Protein AF-A0A9W8Q5M7-F1 (afdb_monomer_lite)

Foldseek 3Di:
DLVVLLVVVVVVPDDVVVVGAAEEFDWDDPVVPAIDGPLVVLLVVCVSNPPGAYEYEAVLQRHPDNLVRLVSCLVSRHQYYEYQLHDDQQGVLGNLVSVLSNLVSNQNSHAYEGEDPDWLVCVCVNCVGSQVDPNRPRYHYDDLCADPVRPHHDPVRVVSNVVSVVD

pLDDT: mean 91.22, std 9.71, range [46.97, 98.75]

Organism: Akanthomyces muscarius (NCBI:txid2231603)

Secondary structure (DSSP, 8-state):
-HHHHHHHHHTT---GGGT--EEE--EEE-SSS-EEE-HHHHHHHHHHHTTS-EEE-GGGTT-S-HHHHHHHHHHHT-SEEEE-S-SSTTSGGGGHHHHHHHHHHHTTSSEEEEESS--HHHHHHHHHTGGG-TT-TTEEEE---B-TTSSSB-HHHHHHHHHHHT-

Structure (mmCIF, N/CA/C/O backbone):
data_AF-A0A9W8Q5M7-F1
#
_entry.id   AF-A0A9W8Q5M7-F1
#
loop_
_atom_site.group_PDB
_atom_site.id
_atom_site.type_symbol
_atom_site.label_atom_id
_atom_site.label_alt_id
_atom_site.label_comp_id
_atom_site.label_asym_id
_atom_site.label_entity_id
_atom_site.label_seq_id
_atom_site.pdbx_PDB_ins_code
_atom_site.Cartn_x
_atom_site.Cartn_y
_atom_site.Cartn_z
_atom_site.occupancy
_atom_site.B_iso_or_equiv
_atom_site.auth_seq_id
_atom_site.auth_comp_id
_atom_site.auth_asym_id
_atom_site.auth_atom_id
_atom_site.pdbx_PDB_model_num
ATOM 1 N N . MET A 1 1 ? -2.908 -16.855 6.066 1.00 93.75 1 MET A N 1
ATOM 2 C CA . MET A 1 1 ? -3.612 -15.566 5.873 1.00 93.75 1 MET A CA 1
ATOM 3 C C . MET A 1 1 ? -5.082 -15.658 6.259 1.00 93.75 1 MET A C 1
ATOM 5 O O . MET A 1 1 ? -5.437 -14.999 7.218 1.00 93.75 1 MET A O 1
ATOM 9 N N . ARG A 1 2 ? -5.917 -16.491 5.610 1.00 97.19 2 ARG A N 1
ATOM 10 C CA . ARG A 1 2 ? -7.357 -16.601 5.946 1.00 97.19 2 ARG A CA 1
ATOM 11 C C . ARG A 1 2 ? -7.645 -16.814 7.436 1.00 97.19 2 ARG A C 1
ATOM 13 O O . ARG A 1 2 ? -8.366 -16.020 8.024 1.00 97.19 2 ARG A O 1
ATOM 20 N N . ALA A 1 3 ? -7.042 -17.846 8.033 1.00 97.56 3 ALA A N 1
ATOM 21 C CA . ALA A 1 3 ? -7.196 -18.142 9.459 1.00 97.56 3 ALA A CA 1
ATOM 22 C C . ALA A 1 3 ? -6.804 -16.938 10.329 1.00 97.56 3 ALA A C 1
ATOM 24 O O . ALA A 1 3 ? -7.597 -16.498 11.144 1.00 97.56 3 ALA A O 1
ATOM 25 N N . SER A 1 4 ? -5.653 -16.318 10.053 1.00 97.12 4 SER A N 1
ATOM 26 C CA . SER A 1 4 ? -5.175 -15.138 10.781 1.00 97.12 4 SER A CA 1
ATOM 27 C C . SER A 1 4 ? -6.135 -13.945 10.696 1.00 97.12 4 SER A C 1
ATOM 29 O O . SER A 1 4 ? -6.390 -13.304 11.707 1.00 97.12 4 SER A O 1
ATOM 31 N N . ILE A 1 5 ? -6.696 -13.652 9.515 1.00 97.38 5 ILE A N 1
ATOM 32 C CA . ILE A 1 5 ? -7.701 -12.584 9.362 1.00 97.38 5 ILE A CA 1
ATOM 33 C C . ILE A 1 5 ? -8.949 -12.918 10.187 1.00 97.38 5 ILE A C 1
ATOM 35 O O . ILE A 1 5 ? -9.448 -12.063 10.915 1.00 97.38 5 ILE A O 1
ATOM 39 N N . ALA A 1 6 ? -9.440 -14.158 10.107 1.00 97.06 6 ALA A N 1
ATOM 40 C CA . ALA A 1 6 ? -10.619 -14.588 10.853 1.00 97.06 6 ALA A CA 1
ATOM 41 C C . ALA A 1 6 ? -10.397 -14.523 12.374 1.00 97.06 6 ALA A C 1
ATOM 43 O O . ALA A 1 6 ? -11.240 -13.988 13.088 1.00 97.06 6 ALA A O 1
ATOM 44 N N . GLU A 1 7 ? -9.251 -15.001 12.857 1.00 97.75 7 GLU A N 1
ATOM 45 C CA . GLU A 1 7 ? -8.871 -14.996 14.272 1.00 97.75 7 GLU A CA 1
ATOM 46 C C . GLU A 1 7 ? -8.727 -13.570 14.822 1.00 97.75 7 GLU A C 1
ATOM 48 O O . GLU A 1 7 ? -9.303 -13.258 15.862 1.00 97.75 7 GLU A O 1
ATOM 53 N N . ILE A 1 8 ? -8.030 -12.678 14.107 1.00 97.06 8 ILE A N 1
ATOM 54 C CA . ILE A 1 8 ? -7.845 -11.275 14.523 1.00 97.06 8 ILE A CA 1
ATOM 55 C C . ILE A 1 8 ? -9.169 -10.502 14.499 1.00 97.06 8 ILE A C 1
ATOM 57 O O . ILE A 1 8 ? -9.398 -9.637 15.337 1.00 97.06 8 ILE A O 1
ATOM 61 N N . LYS A 1 9 ? -10.078 -10.798 13.566 1.00 95.12 9 LYS A N 1
ATOM 62 C CA . LYS A 1 9 ? -11.420 -10.198 13.599 1.00 95.12 9 LYS A CA 1
ATOM 63 C C . LYS A 1 9 ? -12.246 -10.732 14.766 1.00 95.12 9 LYS A C 1
ATOM 65 O O . LYS A 1 9 ? -12.935 -9.962 15.428 1.00 95.12 9 LYS A O 1
ATOM 70 N N . ALA A 1 10 ? -12.180 -12.039 15.013 1.00 96.25 10 ALA A N 1
ATOM 71 C CA . ALA A 1 10 ? -12.938 -12.697 16.072 1.00 96.25 10 ALA A CA 1
ATOM 72 C C . ALA A 1 10 ? -12.458 -12.318 17.482 1.00 96.25 10 ALA A C 1
ATOM 74 O O . ALA A 1 10 ? -13.243 -12.406 18.422 1.00 96.25 10 ALA A O 1
ATOM 75 N N . SER A 1 11 ? -11.209 -11.861 17.640 1.00 96.62 11 SER A N 1
ATOM 76 C CA . SER A 1 11 ? -10.694 -11.381 18.929 1.00 96.62 11 SER A CA 1
ATOM 77 C C . SER A 1 11 ? -11.409 -10.121 19.435 1.00 96.62 11 SER A C 1
ATOM 79 O O . SER A 1 11 ? -11.323 -9.815 20.622 1.00 96.62 11 SER A O 1
ATOM 81 N N . GLY A 1 12 ? -12.082 -9.371 18.551 1.00 93.44 12 GLY A N 1
ATOM 82 C CA . GLY A 1 12 ? -12.740 -8.108 18.890 1.00 93.44 12 GLY A CA 1
ATOM 83 C C . GLY A 1 12 ? -11.774 -6.961 19.207 1.00 93.44 12 GLY A C 1
ATOM 84 O O . GLY A 1 12 ? -12.206 -5.934 19.719 1.00 93.44 12 GLY A O 1
ATOM 85 N N . THR A 1 13 ? -10.475 -7.112 18.922 1.00 94.00 13 THR A N 1
ATOM 86 C CA . THR A 1 13 ? -9.455 -6.094 19.239 1.00 94.00 13 THR A CA 1
ATOM 87 C C . THR A 1 13 ? -9.321 -5.001 18.180 1.00 94.00 13 THR A C 1
ATOM 89 O O . THR A 1 13 ? -8.628 -4.017 18.416 1.00 94.00 13 THR A O 1
ATOM 92 N N . MET A 1 14 ? -9.927 -5.196 17.007 1.00 95.50 14 MET A N 1
ATOM 93 C CA . MET A 1 14 ? -9.824 -4.292 15.862 1.00 95.50 14 MET A CA 1
ATOM 94 C C . MET A 1 14 ? -10.825 -3.142 15.971 1.00 95.50 14 MET A C 1
ATOM 96 O O . MET A 1 14 ? -12.022 -3.376 16.135 1.00 95.50 14 MET A O 1
ATOM 100 N N . ASP A 1 15 ? -10.347 -1.916 15.779 1.00 95.25 15 ASP A N 1
ATOM 101 C CA . ASP A 1 15 ? -11.160 -0.708 15.712 1.00 95.25 15 ASP A CA 1
ATOM 102 C C . ASP A 1 15 ? -10.790 0.136 14.483 1.00 95.25 15 ASP A C 1
ATOM 104 O O . ASP A 1 15 ? -9.743 0.785 14.413 1.00 95.25 15 ASP A O 1
ATOM 108 N N . VAL A 1 16 ? -11.697 0.166 13.506 1.00 93.25 16 VAL A N 1
ATOM 109 C CA . VAL A 1 16 ? -11.518 0.935 12.267 1.00 93.25 16 VAL A CA 1
ATOM 110 C C . VAL A 1 16 ? -11.442 2.445 12.515 1.00 93.25 16 VAL A C 1
ATOM 112 O O . VAL A 1 16 ? -10.797 3.148 11.743 1.00 93.25 16 VAL A O 1
ATOM 115 N N . ALA A 1 17 ? -12.036 2.958 13.601 1.00 92.75 17 ALA A N 1
ATOM 116 C CA . ALA A 1 17 ? -11.961 4.376 13.951 1.00 92.75 17 ALA A CA 1
ATOM 117 C C . ALA A 1 17 ? -10.568 4.775 14.468 1.00 92.75 17 ALA A C 1
ATOM 119 O O . ALA A 1 17 ? -10.181 5.938 14.361 1.00 92.75 17 ALA A O 1
ATOM 120 N N . ARG A 1 18 ? -9.793 3.809 14.981 1.00 93.88 18 ARG A N 1
ATOM 121 C CA . ARG A 1 18 ? -8.379 3.983 15.354 1.00 93.88 18 ARG A CA 1
ATOM 122 C C . ARG A 1 18 ? -7.424 3.832 14.165 1.00 93.88 18 ARG A C 1
ATOM 124 O O . ARG A 1 18 ? -6.231 4.080 14.324 1.00 93.88 18 ARG A O 1
ATOM 131 N N . GLY A 1 19 ? -7.940 3.462 12.991 1.00 90.00 19 GLY A N 1
ATOM 132 C CA . GLY A 1 19 ? -7.149 3.190 11.792 1.00 90.00 19 GLY A CA 1
ATOM 133 C C . GLY A 1 19 ? -6.644 1.749 11.695 1.00 90.00 19 GLY A C 1
ATOM 134 O O . GLY A 1 19 ? -5.726 1.485 10.919 1.00 90.00 19 GLY A O 1
ATOM 135 N N . ASP A 1 20 ? -7.214 0.813 12.462 1.00 96.38 20 ASP A N 1
ATOM 136 C CA . ASP A 1 20 ? -6.819 -0.591 12.381 1.00 96.38 20 ASP A CA 1
ATOM 137 C C . ASP A 1 20 ? -7.209 -1.183 11.011 1.00 96.38 20 ASP A C 1
ATOM 139 O O . ASP A 1 20 ? -8.323 -0.995 10.512 1.00 96.38 20 ASP A O 1
ATOM 143 N N . GLY A 1 21 ? -6.285 -1.928 10.400 1.00 96.94 21 GLY A N 1
ATOM 144 C CA . GLY A 1 21 ? -6.433 -2.475 9.052 1.00 96.94 21 GLY A CA 1
ATOM 145 C C . GLY A 1 21 ? -5.535 -3.683 8.801 1.00 96.94 21 GLY A C 1
ATOM 146 O O . GLY A 1 21 ? -4.600 -3.951 9.557 1.00 96.94 21 GLY A O 1
ATOM 147 N N . PHE A 1 22 ? -5.803 -4.413 7.720 1.00 98.25 22 PHE A N 1
ATOM 148 C CA . PHE A 1 22 ? -4.936 -5.503 7.267 1.00 98.25 22 PHE A CA 1
ATOM 149 C C . PHE A 1 22 ? -4.004 -5.040 6.152 1.00 98.25 22 PHE A C 1
ATOM 151 O O . PHE A 1 22 ? -4.386 -4.267 5.278 1.00 98.25 22 PHE A O 1
ATOM 158 N N . VAL A 1 23 ? -2.778 -5.558 6.149 1.00 98.19 23 VAL A N 1
ATOM 159 C CA . VAL A 1 23 ? -1.778 -5.254 5.122 1.00 98.19 23 VAL A CA 1
ATOM 160 C C . VAL A 1 23 ? -1.264 -6.561 4.535 1.00 98.19 23 VAL A C 1
ATOM 162 O O . VAL A 1 23 ? -0.711 -7.389 5.256 1.00 98.19 23 VAL A O 1
ATOM 165 N N . PHE A 1 24 ? -1.454 -6.765 3.234 1.00 98.62 24 PHE A N 1
ATOM 166 C CA . PHE A 1 24 ? -0.987 -7.962 2.528 1.00 98.62 24 PHE A CA 1
ATOM 167 C C . PHE A 1 24 ? -0.881 -7.705 1.026 1.00 98.62 24 PHE A C 1
ATOM 169 O O . PHE A 1 24 ? -1.285 -6.663 0.529 1.00 98.62 24 PHE A O 1
ATOM 176 N N . GLY A 1 25 ? -0.341 -8.658 0.280 1.00 98.06 25 GLY A N 1
ATOM 177 C CA . GLY A 1 25 ? -0.362 -8.628 -1.174 1.00 98.06 25 GLY A CA 1
ATOM 178 C C . GLY A 1 25 ? 0.081 -9.967 -1.728 1.00 98.06 25 GLY A C 1
ATOM 179 O O . GLY A 1 25 ? 1.093 -10.516 -1.294 1.00 98.06 25 GLY A O 1
ATOM 180 N N . ILE A 1 26 ? -0.704 -10.508 -2.652 1.00 98.19 26 ILE A N 1
ATOM 181 C CA . ILE A 1 26 ? -0.464 -11.823 -3.238 1.00 98.19 26 ILE A CA 1
ATOM 182 C C . ILE A 1 26 ? -0.227 -11.628 -4.724 1.00 98.19 26 ILE A C 1
ATOM 184 O O . ILE A 1 26 ? -1.031 -11.004 -5.416 1.00 98.19 26 ILE A O 1
ATOM 188 N N . LEU A 1 27 ? 0.897 -12.156 -5.191 1.00 97.50 27 LEU A N 1
ATOM 189 C CA . LEU A 1 27 ? 1.241 -12.187 -6.601 1.00 97.50 27 LEU A CA 1
ATOM 190 C C . LEU A 1 27 ? 1.150 -13.617 -7.117 1.00 97.50 27 LEU A C 1
ATOM 192 O O . LEU A 1 27 ? 1.362 -14.577 -6.370 1.00 97.50 27 LEU A O 1
ATOM 196 N N . ARG A 1 28 ? 0.910 -13.738 -8.414 1.00 95.75 28 ARG A N 1
ATOM 197 C CA . ARG A 1 28 ? 1.113 -14.954 -9.192 1.00 95.75 28 ARG A CA 1
ATOM 198 C C . ARG A 1 28 ? 2.152 -14.679 -10.272 1.00 95.75 28 ARG A C 1
ATOM 200 O O . ARG A 1 28 ? 2.310 -13.538 -10.703 1.00 95.75 28 ARG A O 1
ATOM 207 N N . SER A 1 29 ? 2.855 -15.721 -10.696 1.00 93.00 29 SER A N 1
ATOM 208 C CA . SER A 1 29 ? 3.671 -15.649 -11.905 1.00 93.00 29 SER A CA 1
ATOM 209 C C . SER A 1 29 ? 2.864 -16.160 -13.091 1.00 93.00 29 SER A C 1
ATOM 211 O O . SER A 1 29 ? 2.099 -17.113 -12.940 1.00 93.00 29 SER A O 1
ATOM 213 N N . ASP A 1 30 ? 3.054 -15.539 -14.250 1.00 83.56 30 ASP A N 1
ATOM 214 C CA . ASP A 1 30 ? 2.501 -15.990 -15.532 1.00 83.56 30 ASP A CA 1
ATOM 215 C C . ASP A 1 30 ? 3.259 -17.189 -16.137 1.00 83.56 30 ASP A C 1
ATOM 217 O O . ASP A 1 30 ? 2.830 -17.746 -17.142 1.00 83.56 30 ASP A O 1
ATOM 221 N N . GLY A 1 31 ? 4.353 -17.625 -15.502 1.00 81.94 31 GLY A N 1
ATOM 222 C CA . GLY A 1 31 ? 5.215 -18.712 -15.973 1.00 81.94 31 GLY A CA 1
ATOM 223 C C . GLY A 1 31 ? 6.426 -18.236 -16.780 1.00 81.94 31 GLY A C 1
ATOM 224 O O . GLY A 1 31 ? 7.434 -18.940 -16.797 1.00 81.94 31 GLY A O 1
ATOM 225 N N . ASP A 1 32 ? 6.381 -17.018 -17.326 1.00 82.00 32 ASP A N 1
ATOM 226 C CA . ASP A 1 32 ? 7.466 -16.383 -18.092 1.00 82.00 32 ASP A CA 1
ATOM 227 C C . ASP A 1 32 ? 8.293 -15.403 -17.235 1.00 82.00 32 ASP A C 1
ATOM 229 O O . ASP A 1 32 ? 9.168 -14.679 -17.715 1.00 82.00 32 ASP A O 1
ATOM 233 N N . GLY A 1 33 ? 8.051 -15.411 -15.921 1.00 82.38 33 GLY A N 1
ATOM 234 C CA . GLY A 1 33 ? 8.771 -14.613 -14.934 1.00 82.38 33 GLY A CA 1
ATOM 235 C C . GLY A 1 33 ? 8.187 -13.219 -14.714 1.00 82.38 33 GLY A C 1
ATOM 236 O O . GLY A 1 33 ? 8.703 -12.490 -13.859 1.00 82.38 33 GLY A O 1
ATOM 237 N N . ALA A 1 34 ? 7.107 -12.848 -15.411 1.00 88.38 34 ALA A N 1
ATOM 238 C CA . ALA A 1 34 ? 6.346 -11.672 -15.028 1.00 88.38 34 ALA A CA 1
ATOM 239 C C . ALA A 1 34 ? 5.509 -11.988 -13.782 1.00 88.38 34 ALA A C 1
ATOM 241 O O . ALA A 1 34 ? 5.115 -13.130 -13.514 1.00 88.38 34 ALA A O 1
ATOM 242 N N . LEU A 1 35 ? 5.287 -10.951 -12.980 1.00 95.00 35 LEU A N 1
ATOM 243 C CA . LEU A 1 35 ? 4.469 -11.018 -11.781 1.00 95.00 35 LEU A CA 1
ATOM 244 C C . LEU A 1 35 ? 3.206 -10.202 -12.008 1.00 95.00 35 LEU A C 1
ATOM 246 O O . LEU A 1 35 ? 3.273 -9.046 -12.426 1.00 95.00 35 LEU A O 1
ATOM 250 N N . GLU A 1 36 ? 2.076 -10.800 -11.660 1.00 95.75 36 GLU A N 1
ATOM 251 C CA . GLU A 1 36 ? 0.763 -10.171 -11.658 1.00 95.75 36 GLU A CA 1
ATOM 252 C C . GLU A 1 36 ? 0.150 -10.267 -10.265 1.00 95.75 36 GLU A C 1
ATOM 254 O O . GLU A 1 36 ? 0.478 -11.163 -9.485 1.00 95.75 36 GLU A O 1
ATOM 259 N N . ILE A 1 37 ? -0.780 -9.370 -9.950 1.00 98.19 37 ILE A N 1
ATOM 260 C CA . ILE A 1 37 ? -1.593 -9.499 -8.740 1.00 98.19 37 ILE A CA 1
ATOM 261 C C . ILE A 1 37 ? -2.505 -10.720 -8.898 1.00 98.19 37 ILE A C 1
ATOM 263 O O . ILE A 1 37 ? -3.198 -10.867 -9.903 1.00 98.19 37 ILE A O 1
ATOM 267 N N . ASP A 1 38 ? -2.522 -11.589 -7.890 1.00 98.06 38 ASP A N 1
ATOM 268 C CA . ASP A 1 38 ? -3.473 -12.697 -7.819 1.00 98.06 38 ASP A CA 1
ATOM 269 C C . ASP A 1 38 ? -4.846 -12.142 -7.395 1.00 98.06 38 ASP A C 1
ATOM 271 O O . ASP A 1 38 ? -5.159 -12.070 -6.204 1.00 98.06 38 ASP A O 1
ATOM 275 N N . GLU A 1 39 ? -5.616 -11.652 -8.375 1.00 97.75 39 GLU A N 1
ATOM 276 C CA . GLU A 1 39 ? -6.902 -10.961 -8.174 1.00 97.75 39 GLU A CA 1
ATOM 277 C C . GLU A 1 39 ? -7.905 -11.828 -7.400 1.00 97.75 39 GLU A C 1
ATOM 279 O O . GLU A 1 39 ? -8.532 -11.338 -6.465 1.00 97.75 39 GLU A O 1
ATOM 284 N N . GLU A 1 40 ? -7.986 -13.128 -7.700 1.00 98.00 40 GLU A N 1
ATOM 285 C CA . GLU A 1 40 ? -8.901 -14.060 -7.030 1.00 98.00 40 GLU A CA 1
ATOM 286 C C . GLU A 1 40 ? -8.578 -14.189 -5.536 1.00 98.00 40 GLU A C 1
ATOM 288 O O . GLU A 1 40 ? -9.436 -13.939 -4.684 1.00 98.00 40 GLU A O 1
ATOM 293 N N . LYS A 1 41 ? -7.321 -14.510 -5.195 1.00 98.31 41 LYS A N 1
ATOM 294 C CA . LYS A 1 41 ? -6.922 -14.650 -3.786 1.00 98.31 41 LYS A CA 1
ATOM 295 C C . LYS A 1 41 ? -6.973 -13.323 -3.039 1.00 98.31 41 LYS A C 1
ATOM 297 O O . LYS A 1 41 ? -7.279 -13.303 -1.848 1.00 98.31 41 LYS A O 1
ATOM 302 N N . CYS A 1 42 ? -6.651 -12.216 -3.705 1.00 98.62 42 CYS A N 1
ATOM 303 C CA . CYS A 1 42 ? -6.716 -10.900 -3.087 1.00 98.62 42 CYS A CA 1
ATOM 304 C C . CYS A 1 42 ? -8.159 -10.493 -2.772 1.00 98.62 42 CYS A C 1
ATOM 306 O O . CYS A 1 42 ? -8.431 -10.133 -1.628 1.00 98.62 42 CYS A O 1
ATOM 308 N N . ALA A 1 43 ? -9.074 -10.587 -3.743 1.00 98.56 43 ALA A N 1
ATOM 309 C CA . ALA A 1 43 ? -10.482 -10.230 -3.565 1.00 98.56 43 ALA A CA 1
ATOM 310 C C . ALA A 1 43 ? -11.135 -11.053 -2.447 1.00 98.56 43 ALA A C 1
ATOM 312 O O . ALA A 1 43 ? -11.868 -10.523 -1.615 1.00 98.56 43 ALA A O 1
ATOM 313 N N . GLU A 1 44 ? -10.800 -12.336 -2.365 1.00 98.50 44 GLU A N 1
ATOM 314 C CA . GLU A 1 44 ? -11.281 -13.205 -1.302 1.00 98.50 44 GLU A CA 1
ATOM 315 C C . GLU A 1 44 ? -10.812 -12.779 0.099 1.00 98.50 44 GLU A C 1
ATOM 317 O O . GLU A 1 44 ? -11.605 -12.772 1.043 1.00 98.50 44 GLU A O 1
ATOM 322 N N . LEU A 1 45 ? -9.532 -12.428 0.265 1.00 98.69 45 LEU A N 1
ATOM 323 C CA . LEU A 1 45 ? -9.023 -11.967 1.559 1.00 98.69 45 LEU A CA 1
ATOM 324 C C . LEU A 1 45 ? -9.578 -10.593 1.938 1.00 98.69 45 LEU A C 1
ATOM 326 O O . LEU A 1 45 ? -9.842 -10.363 3.119 1.00 98.69 45 LEU A O 1
ATOM 330 N N . VAL A 1 46 ? -9.777 -9.705 0.960 1.00 98.69 46 VAL A N 1
ATOM 331 C CA . VAL A 1 46 ? -10.428 -8.408 1.179 1.00 98.69 46 VAL A CA 1
ATOM 332 C C . VAL A 1 46 ? -11.869 -8.607 1.649 1.00 98.69 46 VAL A C 1
ATOM 334 O O . VAL A 1 46 ? -12.272 -7.996 2.637 1.00 98.69 46 VAL A O 1
ATOM 337 N N . GLU A 1 47 ? -12.634 -9.496 1.011 1.00 98.44 47 GLU A N 1
ATOM 338 C CA . GLU A 1 47 ? -14.010 -9.787 1.427 1.00 98.44 47 GLU A CA 1
ATOM 339 C C . GLU A 1 47 ? -14.047 -10.403 2.831 1.00 98.44 47 GLU A C 1
ATOM 341 O O . GLU A 1 47 ? -14.816 -9.965 3.688 1.00 98.44 47 GLU A O 1
ATOM 346 N N . LEU A 1 48 ? -13.143 -11.345 3.124 1.00 98.25 48 LEU A N 1
ATOM 347 C CA . LEU A 1 48 ? -13.012 -11.929 4.459 1.00 98.25 48 LEU A CA 1
ATOM 348 C C . LEU A 1 48 ? -12.673 -10.876 5.527 1.00 98.25 48 LEU A C 1
ATOM 350 O O . LEU A 1 48 ? -13.102 -11.007 6.677 1.00 98.25 48 LEU A O 1
ATOM 354 N N . ALA A 1 49 ? -11.917 -9.833 5.179 1.00 97.94 49 ALA A N 1
ATOM 355 C CA . ALA A 1 49 ? -11.517 -8.775 6.099 1.00 97.94 49 ALA A CA 1
ATOM 356 C C . ALA A 1 49 ? -12.655 -7.801 6.457 1.00 97.94 49 ALA A C 1
ATOM 358 O O . ALA A 1 49 ? -12.637 -7.226 7.548 1.00 97.94 49 ALA A O 1
ATOM 359 N N . ARG A 1 50 ? -13.684 -7.659 5.610 1.00 96.31 50 ARG A N 1
ATOM 360 C CA . ARG A 1 50 ? -14.761 -6.673 5.808 1.00 96.31 50 ARG A CA 1
ATOM 361 C C . ARG A 1 50 ? -15.431 -6.765 7.187 1.00 96.31 50 ARG A C 1
ATOM 363 O O . ARG A 1 50 ? -15.694 -7.871 7.664 1.00 96.31 50 ARG A O 1
ATOM 370 N N . PRO A 1 51 ? -15.744 -5.631 7.842 1.00 95.25 51 PRO A N 1
ATOM 371 C CA . PRO A 1 51 ? -15.652 -4.254 7.339 1.00 95.25 51 PRO A CA 1
ATOM 372 C C . PRO A 1 51 ? -14.271 -3.593 7.525 1.00 95.25 51 PRO A C 1
ATOM 374 O O . PRO A 1 51 ? -14.137 -2.401 7.274 1.00 95.25 51 PRO A O 1
ATOM 377 N N . VAL A 1 52 ? -13.252 -4.330 7.977 1.00 97.38 52 VAL A N 1
ATOM 378 C CA . VAL A 1 52 ? -11.913 -3.779 8.227 1.00 97.38 52 VAL A CA 1
ATOM 379 C C . VAL A 1 52 ? -11.198 -3.502 6.892 1.00 97.38 52 VAL A C 1
ATOM 381 O O . VAL A 1 52 ? -11.164 -4.394 6.037 1.00 97.38 52 VAL A O 1
ATOM 384 N N . PRO A 1 53 ? -10.615 -2.305 6.687 1.00 97.50 53 PRO A N 1
ATOM 385 C CA . PRO A 1 53 ? -9.942 -1.956 5.439 1.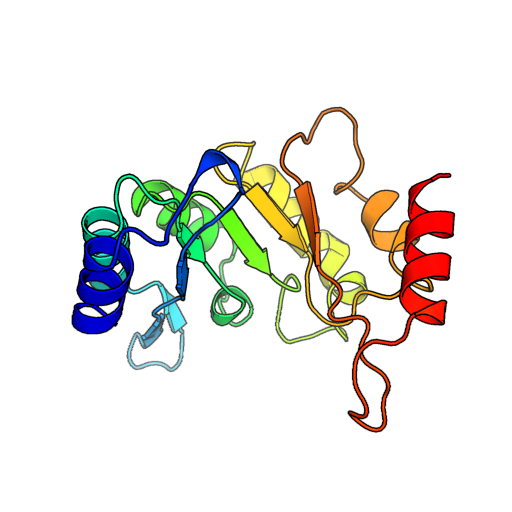00 97.50 53 PRO A CA 1
ATOM 386 C C . PRO A 1 53 ? -8.658 -2.768 5.220 1.00 97.50 53 PRO A C 1
ATOM 388 O O . PRO A 1 53 ? -7.983 -3.185 6.164 1.00 97.50 53 PRO A O 1
ATOM 391 N N . CYS A 1 54 ? -8.302 -2.958 3.948 1.00 98.62 54 CYS A N 1
ATOM 392 C CA . CYS A 1 54 ? -7.078 -3.642 3.531 1.00 98.62 54 CYS A CA 1
ATOM 393 C C . CYS A 1 54 ? -6.176 -2.718 2.706 1.00 98.62 54 CYS A C 1
ATOM 395 O O . CYS A 1 54 ? -6.664 -2.008 1.827 1.00 98.62 54 CYS A O 1
ATOM 397 N N .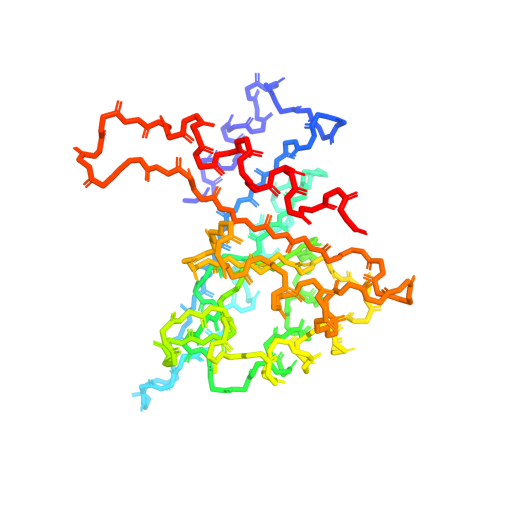 VAL A 1 55 ? -4.862 -2.786 2.918 1.00 98.38 55 VAL A N 1
ATOM 398 C CA . VAL A 1 55 ? -3.844 -2.062 2.139 1.00 98.38 55 VAL A CA 1
ATOM 399 C C . VAL A 1 55 ? -2.938 -3.058 1.420 1.00 98.38 55 VAL A C 1
ATOM 401 O O . VAL A 1 55 ? -2.383 -3.967 2.045 1.00 98.38 55 VAL A O 1
ATOM 404 N N . PHE A 1 56 ? -2.757 -2.877 0.110 1.00 98.75 56 PHE A N 1
ATOM 405 C CA . PHE A 1 56 ? -1.816 -3.683 -0.659 1.00 98.75 56 PHE A CA 1
ATOM 406 C C . PHE A 1 56 ? -0.387 -3.203 -0.414 1.00 98.75 56 PHE A C 1
ATOM 408 O O . PHE A 1 56 ? -0.086 -2.026 -0.590 1.00 98.75 56 PHE A O 1
ATOM 415 N N . HIS A 1 57 ? 0.512 -4.087 0.008 1.00 97.62 57 HIS A N 1
ATOM 416 C CA . HIS A 1 57 ? 1.881 -3.690 0.359 1.00 97.62 57 HIS A CA 1
ATOM 417 C C . HIS A 1 57 ? 2.853 -3.660 -0.836 1.00 97.62 57 HIS A C 1
ATOM 419 O O . HIS A 1 57 ? 2.486 -3.889 -1.986 1.00 97.62 57 HIS A O 1
ATOM 425 N N . ARG A 1 58 ? 4.150 -3.508 -0.547 1.00 96.62 58 ARG A N 1
ATOM 426 C CA . ARG A 1 58 ? 5.238 -3.358 -1.530 1.00 96.62 58 ARG A CA 1
ATOM 427 C C . ARG A 1 58 ? 5.487 -4.539 -2.481 1.00 96.62 58 ARG A C 1
ATOM 429 O O . ARG A 1 58 ? 6.324 -4.418 -3.367 1.00 96.62 58 ARG A O 1
ATOM 436 N N . ALA A 1 59 ? 4.729 -5.635 -2.390 1.00 97.19 59 ALA A N 1
ATOM 437 C CA . ALA A 1 59 ? 4.622 -6.606 -3.490 1.00 97.19 59 ALA A CA 1
ATOM 438 C C . ALA A 1 59 ? 4.162 -5.962 -4.815 1.00 97.19 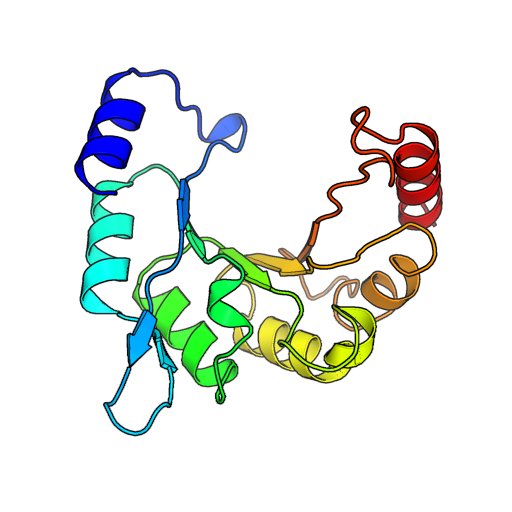59 ALA A C 1
ATOM 440 O O . ALA A 1 59 ? 4.297 -6.562 -5.872 1.00 97.19 59 ALA A O 1
ATOM 441 N N . PHE A 1 60 ? 3.665 -4.727 -4.778 1.00 97.88 60 PHE A N 1
ATOM 442 C CA . PHE A 1 60 ? 3.354 -3.937 -5.961 1.00 97.88 60 PHE A CA 1
ATOM 443 C C . PHE A 1 60 ? 4.595 -3.440 -6.723 1.00 97.88 60 PHE A C 1
ATOM 445 O O . PHE A 1 60 ? 4.568 -3.317 -7.945 1.00 97.88 60 PHE A O 1
ATOM 452 N N . ASP A 1 61 ? 5.696 -3.152 -6.020 1.00 96.50 61 ASP A N 1
ATOM 453 C CA . ASP A 1 61 ? 6.907 -2.557 -6.602 1.00 96.50 61 ASP A CA 1
ATOM 454 C C . ASP A 1 61 ? 7.476 -3.319 -7.824 1.00 96.50 61 ASP A C 1
ATOM 456 O O . ASP A 1 61 ? 7.882 -2.651 -8.783 1.00 96.50 61 ASP A O 1
ATOM 460 N N . PRO A 1 62 ? 7.536 -4.670 -7.843 1.00 94.88 62 PRO A N 1
ATOM 461 C CA . PRO A 1 62 ? 8.077 -5.417 -8.979 1.00 94.88 62 PRO A CA 1
ATOM 462 C C . PRO A 1 62 ? 7.132 -5.546 -10.181 1.00 94.88 62 PRO A C 1
ATOM 464 O O . PRO A 1 62 ? 7.586 -6.030 -11.217 1.00 94.88 62 PRO A O 1
ATOM 467 N N . LEU A 1 63 ? 5.858 -5.137 -10.083 1.00 94.81 63 LEU A N 1
ATOM 468 C CA . LEU A 1 63 ? 4.944 -5.177 -11.230 1.00 94.81 63 LEU A CA 1
ATOM 469 C C . LEU A 1 63 ? 5.525 -4.350 -12.377 1.00 94.81 63 LEU A C 1
ATOM 471 O O . LEU A 1 63 ? 6.109 -3.295 -12.134 1.00 94.81 63 LEU A O 1
ATOM 475 N N . GLN A 1 64 ? 5.371 -4.801 -13.619 1.00 91.50 64 GLN A N 1
ATOM 476 C CA . GLN A 1 64 ? 5.828 -4.033 -14.781 1.00 91.50 64 GLN A CA 1
ATOM 477 C C . GLN A 1 64 ? 4.835 -2.907 -15.092 1.00 91.50 64 GLN A C 1
ATOM 479 O O . GLN A 1 64 ? 5.201 -1.728 -15.053 1.00 91.50 64 GLN A O 1
ATOM 484 N N . ASP A 1 65 ? 3.565 -3.263 -15.285 1.00 94.00 65 ASP A N 1
ATOM 485 C CA . ASP A 1 65 ? 2.468 -2.318 -15.484 1.00 94.00 65 ASP A CA 1
ATOM 486 C C . ASP A 1 65 ? 1.833 -1.922 -14.141 1.00 94.00 65 ASP A C 1
ATOM 488 O O . ASP A 1 65 ? 1.015 -2.640 -13.561 1.00 94.00 65 ASP A O 1
ATOM 492 N N . CYS A 1 66 ? 2.242 -0.766 -13.612 1.00 93.56 66 CYS A N 1
ATOM 493 C CA . CYS A 1 66 ? 1.685 -0.249 -12.364 1.00 93.56 66 CYS A CA 1
ATOM 494 C C . CYS A 1 66 ? 0.269 0.307 -12.529 1.00 93.56 66 CYS A C 1
ATOM 496 O O . CYS A 1 66 ? -0.507 0.247 -11.583 1.00 93.56 66 CYS A O 1
ATOM 498 N N . GLU A 1 67 ? -0.088 0.861 -13.685 1.00 95.75 67 GLU A N 1
ATOM 499 C CA . GLU A 1 67 ? -1.400 1.491 -13.855 1.00 95.75 67 GLU A CA 1
ATOM 500 C C . GLU A 1 67 ? -2.495 0.423 -13.907 1.00 95.75 67 GLU A C 1
ATOM 502 O O . GLU A 1 67 ? -3.481 0.519 -13.172 1.00 95.75 67 GLU A O 1
ATOM 507 N N . ALA A 1 68 ? -2.260 -0.657 -14.662 1.00 97.00 68 ALA A N 1
ATOM 508 C CA . ALA A 1 68 ? -3.120 -1.836 -14.632 1.00 97.00 68 ALA A CA 1
ATOM 509 C C . ALA A 1 68 ? -3.179 -2.454 -13.226 1.00 97.00 68 ALA A C 1
ATOM 511 O O . ALA A 1 68 ? -4.252 -2.843 -12.759 1.00 97.00 68 ALA A O 1
ATOM 512 N N . GLY A 1 69 ? -2.043 -2.482 -12.517 1.00 97.75 69 GLY A N 1
ATOM 513 C CA . GLY A 1 69 ? -1.979 -2.923 -11.126 1.00 97.75 69 GLY A CA 1
ATOM 514 C C . GLY A 1 69 ? -2.915 -2.131 -10.209 1.00 97.75 69 GLY A C 1
ATOM 515 O O . GLY A 1 69 ? -3.655 -2.734 -9.436 1.00 97.75 69 GLY A O 1
ATOM 516 N N . VAL A 1 70 ? -2.939 -0.796 -10.310 1.00 98.00 70 VAL A N 1
ATOM 517 C CA . VAL A 1 70 ? -3.854 0.052 -9.520 1.00 98.00 70 VAL A CA 1
ATOM 518 C C . VAL A 1 70 ? -5.313 -0.315 -9.786 1.00 98.00 70 VAL A C 1
ATOM 520 O O . VAL A 1 70 ? -6.093 -0.440 -8.843 1.00 98.00 70 VAL A O 1
ATOM 523 N N . ASP A 1 71 ? -5.691 -0.535 -11.046 1.00 98.44 71 ASP A N 1
ATOM 524 C CA . ASP A 1 71 ? -7.072 -0.899 -11.371 1.00 98.44 71 ASP A CA 1
ATOM 525 C C . ASP A 1 71 ? -7.469 -2.264 -10.806 1.00 98.44 71 ASP A C 1
ATOM 527 O O . ASP A 1 71 ? -8.608 -2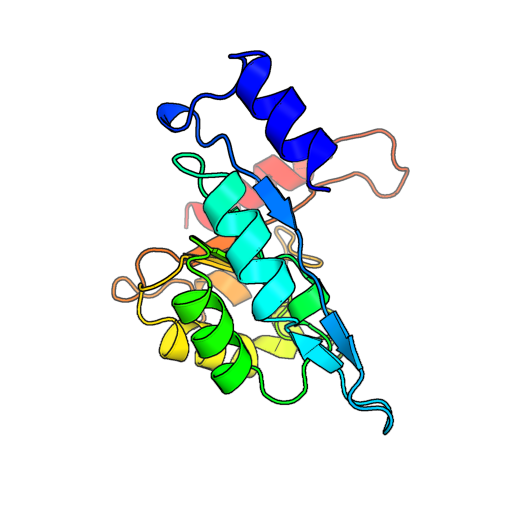.427 -10.369 1.00 98.44 71 ASP A O 1
ATOM 531 N N . VAL A 1 72 ? -6.548 -3.235 -10.784 1.00 98.50 72 VAL A N 1
ATOM 532 C CA . VAL A 1 72 ? -6.777 -4.531 -10.123 1.00 98.50 72 VAL A CA 1
ATOM 533 C C . VAL A 1 72 ? -7.041 -4.319 -8.632 1.00 98.50 72 VAL A C 1
ATOM 535 O O . VAL A 1 72 ? -8.001 -4.867 -8.100 1.00 98.50 72 VAL A O 1
ATOM 538 N N . LEU A 1 73 ? -6.246 -3.486 -7.952 1.00 98.69 73 LEU A N 1
ATOM 539 C CA . LEU A 1 73 ? -6.440 -3.218 -6.522 1.00 98.69 73 LEU A CA 1
ATOM 540 C C . LEU A 1 73 ? -7.797 -2.574 -6.222 1.00 98.69 73 LEU A C 1
ATOM 542 O O . LEU A 1 73 ? -8.459 -2.971 -5.260 1.00 98.69 73 LEU A O 1
ATOM 546 N N . VAL A 1 74 ? -8.228 -1.631 -7.066 1.00 98.25 74 VAL A N 1
ATOM 547 C CA . VAL A 1 74 ? -9.560 -1.014 -6.979 1.00 98.25 74 VAL A CA 1
ATOM 548 C C . VAL A 1 74 ? -10.655 -2.074 -7.143 1.00 98.25 74 VAL A C 1
ATOM 550 O O . VAL A 1 74 ? -11.589 -2.100 -6.345 1.00 98.25 74 VAL A O 1
ATOM 553 N N . ARG A 1 75 ? -10.542 -2.974 -8.132 1.00 98.31 75 ARG A N 1
ATOM 554 C CA . ARG A 1 75 ? -11.523 -4.059 -8.341 1.00 98.31 75 ARG A CA 1
ATOM 555 C C . ARG A 1 75 ? -11.570 -5.051 -7.180 1.00 98.31 75 ARG A C 1
ATOM 557 O O . ARG A 1 75 ? -12.659 -5.440 -6.772 1.00 98.31 75 ARG A O 1
ATOM 564 N N . CYS A 1 76 ? -10.415 -5.410 -6.621 1.00 98.50 76 CYS A N 1
ATOM 565 C CA . CYS A 1 76 ? -10.313 -6.269 -5.439 1.00 98.50 76 CYS A CA 1
ATOM 566 C C . CYS A 1 76 ? -10.919 -5.636 -4.177 1.00 98.50 76 CYS A C 1
ATOM 568 O O . CYS A 1 76 ? -11.187 -6.354 -3.218 1.00 98.50 76 CYS A O 1
ATOM 570 N N . GLY A 1 77 ? -11.108 -4.312 -4.148 1.00 98.31 77 GLY A N 1
ATOM 571 C CA . GLY A 1 77 ? -11.662 -3.589 -3.004 1.00 98.31 77 GLY A CA 1
ATOM 572 C C . GLY A 1 77 ? -10.639 -3.213 -1.930 1.00 98.31 77 GLY A C 1
ATOM 573 O O . GLY A 1 77 ? -11.024 -3.018 -0.776 1.00 98.31 77 GLY A O 1
ATOM 574 N N . PHE A 1 78 ? -9.349 -3.119 -2.270 1.00 98.62 78 PHE A N 1
ATOM 575 C CA . PHE A 1 78 ? -8.369 -2.541 -1.346 1.00 98.62 78 PHE A CA 1
ATOM 576 C C . PHE A 1 78 ? -8.713 -1.079 -1.050 1.00 98.62 78 PHE A C 1
ATOM 578 O O . PHE A 1 78 ? -9.180 -0.359 -1.924 1.00 98.62 78 PHE A O 1
ATOM 585 N N . ALA A 1 79 ? -8.444 -0.639 0.176 1.00 97.38 79 ALA A N 1
ATOM 586 C CA . ALA A 1 79 ? -8.591 0.752 0.591 1.00 97.38 79 ALA A CA 1
ATOM 587 C C . ALA A 1 79 ? -7.331 1.582 0.298 1.00 97.38 79 ALA A C 1
ATOM 589 O O . ALA A 1 79 ? -7.421 2.798 0.151 1.00 97.38 79 ALA A O 1
ATOM 590 N N . GLY A 1 80 ? -6.162 0.942 0.183 1.00 96.94 80 GLY A N 1
ATOM 591 C CA . GLY A 1 80 ? -4.912 1.649 -0.084 1.00 96.94 80 GLY A CA 1
ATOM 592 C C . GLY A 1 80 ? -3.798 0.796 -0.683 1.00 96.94 80 GLY A C 1
ATOM 593 O O . GLY A 1 80 ? -3.898 -0.429 -0.774 1.00 96.94 80 GLY A O 1
ATOM 594 N N . LEU A 1 81 ? -2.714 1.465 -1.065 1.00 97.75 81 LEU A N 1
ATOM 595 C CA . LEU A 1 81 ? -1.503 0.902 -1.656 1.00 97.75 81 LEU A CA 1
ATOM 596 C C . LEU A 1 81 ? -0.255 1.510 -0.999 1.00 97.75 81 LEU A C 1
ATOM 598 O O . LEU A 1 81 ? -0.052 2.716 -1.067 1.00 97.75 81 LEU A O 1
ATOM 602 N N . LEU A 1 82 ? 0.626 0.677 -0.441 1.00 97.50 82 LEU A N 1
ATOM 603 C CA . LEU A 1 82 ? 1.974 1.049 -0.000 1.00 97.50 82 LEU A CA 1
ATOM 604 C C . LEU A 1 82 ? 3.007 0.679 -1.074 1.00 97.50 82 LEU A C 1
ATOM 606 O O . LEU A 1 82 ? 3.200 -0.500 -1.377 1.00 97.50 82 LEU A O 1
ATOM 610 N N . THR A 1 83 ? 3.714 1.675 -1.608 1.00 96.38 83 THR A N 1
ATOM 611 C CA . THR A 1 83 ? 4.629 1.501 -2.749 1.00 96.38 83 THR A CA 1
ATOM 612 C C . THR A 1 83 ? 5.845 2.425 -2.668 1.00 96.38 83 THR A C 1
ATOM 614 O O . THR A 1 83 ? 5.752 3.553 -2.186 1.00 96.38 83 THR A O 1
ATOM 617 N N . ALA A 1 84 ? 6.994 1.959 -3.166 1.00 95.00 84 ALA A N 1
ATOM 618 C CA . ALA A 1 84 ? 8.172 2.793 -3.414 1.00 95.00 84 ALA A CA 1
ATOM 619 C C . ALA A 1 84 ? 8.209 3.316 -4.860 1.00 95.00 84 ALA A C 1
ATOM 621 O O . ALA A 1 84 ? 9.190 3.942 -5.267 1.00 95.00 84 ALA A O 1
ATOM 622 N N . GLY A 1 85 ? 7.181 3.003 -5.657 1.00 93.62 85 GLY A N 1
ATOM 623 C CA . GLY A 1 85 ? 7.136 3.275 -7.088 1.00 93.62 85 GLY A CA 1
ATOM 624 C C . GLY A 1 85 ? 8.006 2.318 -7.901 1.00 93.62 85 GLY A C 1
ATOM 625 O O . GLY A 1 85 ? 8.217 2.547 -9.085 1.00 93.62 85 GLY A O 1
ATOM 626 N N . GLY A 1 86 ? 8.520 1.233 -7.324 1.00 92.88 86 GLY A N 1
ATOM 627 C CA . GLY A 1 86 ? 9.387 0.305 -8.045 1.00 92.88 86 GLY A CA 1
ATOM 628 C C . GLY A 1 86 ? 10.555 -0.238 -7.238 1.00 92.88 86 GLY A C 1
ATOM 629 O O . GLY A 1 86 ? 10.896 0.247 -6.162 1.00 92.88 86 GLY A O 1
ATOM 630 N N . VAL A 1 87 ? 11.196 -1.263 -7.801 1.00 89.25 87 VAL A N 1
ATOM 631 C CA . VAL A 1 87 ? 12.379 -1.912 -7.207 1.00 89.25 87 VAL A CA 1
ATOM 632 C C . VAL A 1 87 ? 13.702 -1.231 -7.580 1.00 89.25 87 VAL A C 1
ATOM 634 O O . VAL A 1 87 ? 14.723 -1.475 -6.943 1.00 89.25 87 VAL A O 1
ATOM 637 N N . LYS A 1 88 ? 13.703 -0.384 -8.616 1.00 80.25 88 LYS A N 1
ATOM 638 C CA . LYS A 1 88 ? 14.886 0.344 -9.107 1.00 80.25 88 LYS A CA 1
ATOM 639 C C . LYS A 1 88 ? 14.912 1.771 -8.535 1.00 80.25 88 LYS A C 1
ATOM 641 O O . LYS A 1 88 ? 13.961 2.201 -7.893 1.00 80.25 88 LYS A O 1
ATOM 646 N N . GLY A 1 89 ? 16.017 2.495 -8.723 1.00 69.94 89 GLY A N 1
ATOM 647 C CA . GLY A 1 89 ? 16.073 3.943 -8.457 1.00 69.94 89 GLY A CA 1
ATOM 648 C C . GLY A 1 89 ? 16.346 4.378 -7.010 1.00 69.94 89 GLY A C 1
ATOM 649 O O . GLY A 1 89 ? 16.346 5.569 -6.732 1.00 69.94 89 GLY A O 1
ATOM 650 N N . GLY A 1 90 ? 16.624 3.469 -6.070 1.00 79.06 90 GLY A N 1
ATOM 651 C CA . GLY A 1 90 ? 17.014 3.866 -4.705 1.00 79.06 90 GLY A CA 1
ATOM 652 C C . GLY A 1 90 ? 15.856 4.330 -3.806 1.00 79.06 90 GLY A C 1
ATOM 653 O O . GLY A 1 90 ? 16.084 5.055 -2.840 1.00 79.06 90 GLY A O 1
ATOM 654 N N . GLY A 1 91 ? 14.625 3.896 -4.099 1.00 87.06 91 GLY A N 1
ATOM 655 C CA . GLY A 1 91 ? 13.428 4.166 -3.294 1.00 87.06 91 GLY A CA 1
ATOM 656 C C . GLY A 1 91 ? 12.504 5.206 -3.928 1.00 87.06 91 GLY A C 1
ATOM 657 O O . GLY A 1 91 ? 12.559 5.444 -5.131 1.00 87.06 91 GLY A O 1
ATOM 658 N N . CYS A 1 92 ? 11.657 5.834 -3.109 1.00 90.31 92 CYS A N 1
ATOM 659 C CA . CYS A 1 92 ? 10.567 6.690 -3.596 1.00 90.31 92 CYS A CA 1
ATOM 660 C C . CYS A 1 92 ? 11.054 7.857 -4.477 1.00 90.31 92 CYS A C 1
ATOM 662 O O . CYS A 1 92 ? 10.466 8.134 -5.516 1.00 90.31 92 CYS A O 1
ATOM 664 N N . VAL A 1 93 ? 12.162 8.507 -4.101 1.00 88.50 93 VAL A N 1
ATOM 665 C CA . VAL A 1 93 ? 12.693 9.683 -4.820 1.00 88.50 93 VAL A CA 1
ATOM 666 C C . VAL A 1 93 ? 13.133 9.341 -6.243 1.00 88.50 93 VAL A C 1
ATOM 668 O O . VAL A 1 93 ? 12.893 10.112 -7.165 1.00 88.50 93 VAL A O 1
ATOM 671 N N . GLY A 1 94 ? 13.762 8.184 -6.453 1.00 90.19 94 GLY A N 1
ATOM 672 C CA . GLY A 1 94 ? 14.178 7.785 -7.799 1.00 90.19 94 GLY A CA 1
ATOM 673 C C . GLY A 1 94 ? 13.036 7.283 -8.675 1.00 90.19 94 GLY A C 1
ATOM 674 O O . GLY A 1 94 ? 13.226 7.128 -9.876 1.00 90.19 94 GLY A O 1
ATOM 675 N N . ASN A 1 95 ? 11.857 7.054 -8.092 1.00 91.94 95 ASN A N 1
ATOM 676 C CA . ASN A 1 95 ? 10.665 6.583 -8.790 1.00 91.94 95 ASN A CA 1
ATOM 677 C C . ASN A 1 95 ? 9.546 7.635 -8.827 1.00 91.94 95 ASN A C 1
ATOM 679 O O . ASN A 1 95 ? 8.398 7.267 -9.077 1.00 91.94 95 ASN A O 1
ATOM 683 N N . LEU A 1 96 ? 9.861 8.921 -8.606 1.00 89.56 96 LEU A N 1
ATOM 684 C CA . LEU A 1 96 ? 8.879 10.010 -8.543 1.00 89.56 96 LEU A CA 1
ATOM 685 C C . LEU A 1 96 ? 7.889 9.958 -9.705 1.00 89.56 96 LEU A C 1
ATOM 687 O O . LEU A 1 96 ? 6.717 9.724 -9.457 1.00 89.56 96 LEU A O 1
ATOM 691 N N . THR A 1 97 ? 8.351 10.023 -10.958 1.00 89.94 97 THR A N 1
ATOM 692 C CA . THR A 1 97 ? 7.481 9.990 -12.153 1.00 89.94 97 THR A CA 1
ATOM 693 C C . THR A 1 97 ? 6.520 8.799 -12.173 1.00 89.94 97 THR A C 1
ATOM 695 O O . THR A 1 97 ? 5.384 8.917 -12.628 1.00 89.94 97 THR A O 1
ATOM 698 N N . ARG A 1 98 ? 6.949 7.631 -11.682 1.00 92.25 98 ARG A N 1
ATOM 699 C CA . ARG A 1 98 ? 6.078 6.454 -11.624 1.00 92.25 98 ARG A CA 1
ATOM 700 C C . ARG A 1 98 ? 5.068 6.556 -10.481 1.00 92.25 98 ARG A C 1
ATOM 702 O O . ARG A 1 98 ? 3.923 6.159 -10.665 1.00 92.25 98 ARG A O 1
ATOM 709 N N . LEU A 1 99 ? 5.470 7.102 -9.331 1.00 91.94 99 LEU A N 1
ATOM 710 C CA . LEU A 1 99 ? 4.557 7.421 -8.231 1.00 91.94 99 LEU A CA 1
ATOM 711 C C . LEU A 1 99 ? 3.478 8.418 -8.674 1.00 91.94 99 LEU A C 1
ATOM 713 O O . LEU A 1 99 ? 2.318 8.210 -8.336 1.00 91.94 99 LEU A O 1
ATOM 717 N N . GLU A 1 100 ? 3.816 9.429 -9.481 1.00 90.19 100 GLU A N 1
ATOM 718 C CA . GLU A 1 100 ? 2.821 10.390 -9.991 1.00 90.19 100 GLU A CA 1
ATOM 719 C C . GLU A 1 100 ? 1.754 9.680 -10.830 1.00 90.19 100 GLU A C 1
ATOM 721 O O . GLU A 1 100 ? 0.565 9.856 -10.574 1.00 90.19 100 GLU A O 1
ATOM 726 N N . ARG A 1 101 ? 2.167 8.787 -11.741 1.00 92.19 101 ARG A N 1
ATOM 727 C CA . ARG A 1 101 ? 1.241 7.962 -12.539 1.00 92.19 101 ARG A CA 1
ATOM 728 C C . ARG A 1 101 ? 0.375 7.049 -11.676 1.00 92.19 101 ARG A C 1
ATOM 730 O O . ARG A 1 101 ? -0.811 6.902 -11.944 1.00 92.19 101 ARG A O 1
ATOM 737 N N . ILE A 1 102 ? 0.945 6.448 -10.629 1.00 93.75 102 ILE A N 1
ATOM 738 C CA . ILE A 1 102 ? 0.193 5.614 -9.678 1.00 93.75 102 ILE A CA 1
ATOM 739 C C . ILE A 1 102 ? -0.875 6.451 -8.963 1.00 93.75 102 ILE A C 1
ATOM 741 O O . ILE A 1 102 ? -2.025 6.027 -8.893 1.00 93.75 102 ILE A O 1
ATOM 745 N N . CYS A 1 103 ? -0.525 7.639 -8.466 1.00 91.75 103 CYS A N 1
ATOM 746 C CA . CYS A 1 103 ? -1.461 8.538 -7.790 1.00 91.75 103 CYS A CA 1
ATOM 747 C C . CYS A 1 103 ? -2.550 9.067 -8.732 1.00 91.75 103 CYS A C 1
ATOM 749 O O . CYS A 1 103 ? -3.722 9.103 -8.359 1.00 91.75 103 CYS A O 1
ATOM 751 N N . GLU A 1 104 ? -2.185 9.443 -9.958 1.00 91.19 104 GLU A N 1
ATOM 752 C CA . GLU A 1 104 ? -3.133 9.844 -11.002 1.00 91.19 104 GLU A CA 1
ATOM 753 C C . GLU A 1 104 ? -4.093 8.714 -11.346 1.00 91.19 104 GLU A C 1
ATOM 755 O O . GLU A 1 104 ? -5.307 8.923 -11.364 1.00 91.19 104 GLU A O 1
ATOM 760 N N . ARG A 1 105 ? -3.568 7.499 -11.547 1.00 94.38 105 ARG A N 1
ATOM 761 C CA . ARG A 1 105 ? -4.402 6.334 -11.822 1.00 94.38 105 ARG A CA 1
ATOM 762 C C . ARG A 1 105 ? -5.291 6.008 -10.633 1.00 94.38 105 ARG A C 1
ATOM 764 O O . ARG A 1 105 ? -6.454 5.690 -10.846 1.00 94.38 105 ARG A O 1
ATOM 771 N N . ALA A 1 106 ? -4.805 6.105 -9.396 1.00 93.25 106 ALA A N 1
ATOM 772 C CA . ALA A 1 106 ? -5.623 5.857 -8.210 1.00 93.25 106 ALA A CA 1
ATOM 773 C C . ALA A 1 106 ? -6.823 6.812 -8.166 1.00 93.25 106 ALA A C 1
ATOM 775 O O . ALA A 1 106 ? -7.947 6.367 -7.924 1.00 93.25 106 ALA A O 1
ATOM 776 N N . GLY A 1 107 ? -6.609 8.098 -8.467 1.00 90.00 107 GLY A N 1
ATOM 777 C CA . GLY A 1 107 ? -7.684 9.082 -8.611 1.00 90.00 107 GLY A CA 1
ATOM 778 C C . GLY A 1 107 ? -8.572 9.191 -7.367 1.00 90.00 107 GLY A C 1
ATOM 779 O O . GLY A 1 107 ? -9.781 9.361 -7.490 1.00 90.00 107 GLY A O 1
ATOM 780 N N . GLY A 1 108 ? -7.997 8.985 -6.176 1.00 88.75 108 GLY A N 1
ATOM 781 C CA . GLY A 1 108 ? -8.714 8.982 -4.895 1.00 88.75 108 GLY A CA 1
ATOM 782 C C . GLY A 1 108 ? -9.586 7.747 -4.627 1.00 88.75 108 GLY A C 1
ATOM 783 O O . GLY A 1 108 ? -10.229 7.685 -3.583 1.00 88.75 108 GLY A O 1
ATOM 784 N N . ARG A 1 109 ? -9.616 6.756 -5.531 1.00 93.81 109 ARG A N 1
ATOM 785 C CA . ARG A 1 109 ? -10.373 5.499 -5.348 1.00 93.81 109 ARG A CA 1
ATOM 786 C C . ARG A 1 109 ? -9.751 4.592 -4.286 1.00 93.81 109 ARG A C 1
ATOM 788 O O . ARG A 1 109 ? -10.465 3.821 -3.657 1.00 93.81 109 ARG A O 1
ATOM 795 N N . ILE A 1 110 ? -8.436 4.699 -4.115 1.00 94.62 110 ILE A N 1
ATOM 796 C CA . ILE A 1 110 ? -7.651 4.089 -3.041 1.00 94.62 110 ILE A CA 1
ATOM 797 C C . ILE A 1 110 ? -6.626 5.105 -2.547 1.00 94.62 110 ILE A C 1
ATOM 799 O O . ILE A 1 110 ? -6.173 5.956 -3.319 1.00 94.62 110 ILE A O 1
ATOM 803 N N . GLU A 1 111 ? -6.235 4.997 -1.283 1.00 93.69 111 GLU A N 1
ATOM 804 C CA . GLU A 1 111 ? -5.135 5.783 -0.736 1.00 93.69 111 GLU A CA 1
ATOM 805 C C . GLU A 1 111 ? -3.787 5.295 -1.275 1.00 93.69 111 GLU A C 1
ATOM 807 O O . GLU A 1 111 ? -3.562 4.095 -1.437 1.00 93.69 111 GLU A O 1
ATOM 812 N N . VAL A 1 112 ? -2.854 6.214 -1.517 1.00 93.94 112 VAL A N 1
ATOM 813 C CA . VAL A 1 112 ? -1.485 5.865 -1.914 1.00 93.94 112 VAL A CA 1
ATOM 814 C C . VAL A 1 112 ? -0.520 6.299 -0.825 1.00 93.94 112 VAL A C 1
ATOM 816 O O . VAL A 1 112 ? -0.424 7.472 -0.483 1.00 93.94 112 VAL A O 1
ATOM 819 N N . VAL A 1 113 ? 0.230 5.343 -0.293 1.00 94.06 113 VAL A N 1
ATOM 820 C CA . VAL A 1 113 ? 1.252 5.550 0.727 1.00 94.06 113 VAL A CA 1
ATOM 821 C C . VAL A 1 113 ? 2.623 5.359 0.083 1.00 94.06 113 VAL A C 1
ATOM 823 O O . VAL A 1 113 ? 3.028 4.239 -0.238 1.00 94.06 113 VAL A O 1
ATOM 826 N N . ALA A 1 114 ? 3.362 6.449 -0.104 1.00 93.25 114 ALA A N 1
ATOM 827 C CA . ALA A 1 114 ? 4.742 6.395 -0.566 1.00 93.25 114 ALA A CA 1
ATOM 828 C C . ALA A 1 114 ? 5.645 5.900 0.575 1.00 93.25 114 ALA A C 1
ATOM 830 O O . ALA A 1 114 ? 5.776 6.549 1.615 1.00 93.25 114 ALA A O 1
ATOM 831 N N . GLY A 1 115 ? 6.276 4.740 0.400 1.00 91.88 115 GLY A N 1
ATOM 832 C CA . GLY A 1 115 ? 7.094 4.117 1.435 1.00 91.88 115 GLY A CA 1
ATOM 833 C C . GLY A 1 115 ? 8.235 3.282 0.870 1.00 91.88 115 GLY A C 1
ATOM 834 O O . GLY A 1 115 ? 8.078 2.543 -0.094 1.00 91.88 115 GLY A O 1
ATOM 835 N N . GLY A 1 116 ? 9.403 3.379 1.505 1.00 86.62 116 GLY A N 1
ATOM 836 C CA . GLY A 1 116 ? 10.640 2.750 1.035 1.00 86.62 116 GLY A CA 1
ATOM 837 C C . GLY A 1 116 ? 11.792 3.748 1.028 1.00 86.62 116 GLY A C 1
ATOM 838 O O . GLY A 1 116 ? 12.046 4.411 0.025 1.00 86.62 116 GLY A O 1
ATOM 839 N N . GLY A 1 117 ? 12.471 3.870 2.172 1.00 86.88 117 GLY A N 1
ATOM 840 C CA . GLY A 1 117 ? 13.609 4.783 2.338 1.00 86.88 117 GLY A CA 1
ATOM 841 C C . GLY A 1 117 ? 13.240 6.256 2.556 1.00 86.88 117 GLY A C 1
ATOM 842 O O . GLY A 1 117 ? 14.107 7.118 2.416 1.00 86.88 117 GLY A O 1
ATOM 843 N N . VAL A 1 118 ? 11.984 6.559 2.902 1.00 91.69 118 VAL A N 1
ATOM 844 C CA . VAL A 1 118 ? 11.554 7.924 3.253 1.00 91.69 118 VAL A CA 1
ATOM 845 C C . VAL A 1 118 ? 12.232 8.364 4.554 1.00 91.69 118 VAL A C 1
ATOM 847 O O . VAL A 1 118 ? 12.269 7.599 5.520 1.00 91.69 118 VAL A O 1
ATOM 850 N N . ARG A 1 119 ? 12.817 9.563 4.551 1.00 93.81 119 ARG A N 1
ATOM 851 C CA . ARG A 1 119 ? 13.573 10.197 5.645 1.00 93.81 119 ARG A CA 1
ATOM 852 C C . ARG A 1 119 ? 13.432 11.723 5.560 1.00 93.81 119 ARG A C 1
ATOM 854 O O . ARG A 1 119 ? 13.077 12.237 4.503 1.00 93.81 119 ARG A O 1
ATOM 861 N N . HIS A 1 120 ? 13.777 12.463 6.613 1.00 94.12 120 HIS A N 1
ATOM 862 C CA . HIS A 1 120 ? 13.692 13.934 6.639 1.00 94.12 120 HIS A CA 1
ATOM 863 C C . HIS A 1 120 ? 14.395 14.581 5.435 1.00 94.12 120 HIS A C 1
ATOM 865 O O . HIS A 1 120 ? 13.865 15.484 4.802 1.00 94.12 120 HIS A O 1
ATOM 871 N N . ARG A 1 121 ? 15.554 14.041 5.037 1.00 92.88 121 ARG A N 1
ATOM 872 C CA . ARG A 1 121 ? 16.341 14.538 3.897 1.00 92.88 121 ARG A CA 1
ATOM 873 C C . ARG A 1 121 ? 15.648 14.438 2.534 1.00 92.88 121 ARG A C 1
ATOM 875 O O . ARG A 1 121 ? 16.128 15.044 1.584 1.00 92.88 121 ARG A O 1
ATOM 882 N N . ASN A 1 122 ? 14.603 13.620 2.399 1.00 91.06 122 ASN A N 1
ATOM 883 C CA . ASN A 1 122 ? 13.940 13.393 1.115 1.00 91.06 122 ASN A CA 1
ATOM 884 C C . ASN A 1 122 ? 12.419 13.552 1.132 1.00 91.06 122 ASN A C 1
ATOM 886 O O . ASN A 1 122 ? 11.819 13.577 0.059 1.00 91.06 122 ASN A O 1
ATOM 890 N N . VAL A 1 123 ? 11.803 13.697 2.307 1.00 90.50 123 VAL A N 1
ATOM 891 C CA . VAL A 1 123 ? 10.349 13.832 2.424 1.00 90.50 123 VAL A CA 1
ATOM 892 C C . VAL A 1 123 ? 9.833 15.051 1.658 1.00 90.50 123 VAL A C 1
ATOM 894 O O . VAL A 1 123 ? 8.823 14.938 0.976 1.00 90.50 123 VAL A O 1
ATOM 897 N N . ASN A 1 124 ? 10.588 16.153 1.632 1.00 88.56 124 ASN A N 1
ATOM 898 C CA . ASN A 1 124 ? 10.209 17.344 0.869 1.00 88.56 124 ASN A CA 1
ATOM 899 C C . ASN A 1 124 ? 10.216 17.128 -0.637 1.00 88.56 124 ASN A C 1
ATOM 901 O O . ASN A 1 124 ? 9.410 17.718 -1.337 1.00 88.56 124 ASN A O 1
ATOM 905 N N . ALA A 1 125 ? 11.109 16.286 -1.162 1.00 87.25 125 ALA A N 1
ATOM 906 C CA . ALA A 1 125 ? 11.081 15.963 -2.586 1.00 87.25 125 ALA A CA 1
ATOM 907 C C . ALA A 1 125 ? 9.806 15.183 -2.940 1.00 87.25 125 ALA A C 1
ATOM 909 O O . ALA A 1 125 ? 9.269 15.338 -4.032 1.00 87.25 125 ALA A O 1
ATOM 910 N N . LEU A 1 126 ? 9.307 14.370 -2.003 1.00 86.00 126 LEU A N 1
ATOM 911 C CA . LEU A 1 126 ? 8.051 13.645 -2.150 1.00 86.00 126 LEU A CA 1
ATOM 912 C C . LEU A 1 126 ? 6.861 14.601 -2.032 1.00 86.00 126 LEU A C 1
ATOM 914 O O . LEU A 1 126 ? 6.027 14.614 -2.929 1.00 86.00 126 LEU A O 1
ATOM 918 N N . THR A 1 127 ? 6.798 15.446 -1.005 1.00 80.75 127 THR A N 1
ATOM 919 C CA . THR A 1 127 ? 5.670 16.373 -0.813 1.00 80.75 127 THR A CA 1
ATOM 920 C C . THR A 1 127 ? 5.648 17.525 -1.814 1.00 80.75 127 THR A C 1
ATOM 922 O O . THR A 1 127 ? 4.572 17.932 -2.226 1.00 80.75 127 THR A O 1
ATOM 925 N N . ALA A 1 128 ? 6.797 18.023 -2.274 1.00 76.88 128 ALA A N 1
ATOM 926 C CA . ALA A 1 128 ? 6.851 19.036 -3.331 1.00 76.88 128 ALA A CA 1
ATOM 927 C C . ALA A 1 128 ? 6.482 18.475 -4.715 1.00 76.88 128 ALA A C 1
ATOM 929 O O . ALA A 1 128 ? 6.126 19.236 -5.613 1.00 76.88 128 ALA A O 1
ATOM 930 N N . SER A 1 129 ? 6.583 17.154 -4.903 1.00 70.25 129 SER A N 1
ATOM 931 C CA . SER A 1 129 ? 6.100 16.486 -6.114 1.00 70.25 129 SER A CA 1
ATOM 932 C C . SER A 1 129 ? 4.573 16.339 -6.113 1.00 70.25 129 SER A C 1
ATOM 934 O O . SER A 1 129 ? 3.877 16.786 -5.199 1.00 70.25 129 SER A O 1
ATOM 936 N N . ALA A 1 130 ? 4.040 15.649 -7.123 1.00 58.56 130 ALA A N 1
ATOM 937 C CA . ALA A 1 130 ? 2.625 15.317 -7.259 1.00 58.56 130 ALA A CA 1
ATOM 938 C C . ALA A 1 130 ? 1.924 14.759 -5.997 1.00 58.56 130 ALA A C 1
ATOM 940 O O . ALA A 1 130 ? 0.693 14.814 -5.958 1.00 58.56 130 ALA A O 1
ATOM 941 N N . LEU A 1 131 ? 2.650 14.253 -4.987 1.00 65.19 131 LEU A N 1
ATOM 942 C CA . LEU A 1 131 ? 2.086 13.737 -3.730 1.00 65.19 131 LEU A CA 1
ATOM 943 C C . LEU A 1 131 ? 1.546 14.827 -2.778 1.00 65.19 131 LEU A C 1
ATOM 945 O O . LEU A 1 131 ? 0.769 14.487 -1.892 1.00 65.19 131 LEU A O 1
ATOM 949 N N . GLY A 1 132 ? 1.934 16.103 -2.926 1.00 57.00 132 GLY A N 1
ATOM 950 C CA . GLY A 1 132 ? 1.513 17.187 -2.014 1.00 57.00 132 GLY A CA 1
ATOM 951 C C . GLY A 1 132 ? 0.586 18.253 -2.603 1.00 57.00 132 GLY A C 1
ATOM 952 O O . GLY A 1 132 ? 0.324 19.260 -1.949 1.00 57.00 132 GLY A O 1
ATOM 953 N N . GLY A 1 133 ? 0.064 18.068 -3.819 1.00 57.34 133 GLY A N 1
ATOM 954 C CA . GLY A 1 133 ? -0.934 18.986 -4.381 1.00 57.34 133 GLY A CA 1
ATOM 955 C C . GLY A 1 133 ? -2.274 18.910 -3.635 1.00 57.34 133 GLY A C 1
ATOM 956 O O . GLY A 1 133 ? -2.770 17.815 -3.376 1.00 57.34 133 GLY A O 1
ATOM 957 N N . ALA A 1 134 ? -2.906 20.060 -3.359 1.00 46.97 134 ALA A N 1
ATOM 958 C CA . ALA A 1 134 ? -4.214 20.160 -2.682 1.00 46.97 134 ALA A CA 1
ATOM 959 C C . ALA A 1 134 ? -5.343 19.339 -3.355 1.00 46.97 134 ALA A C 1
ATOM 961 O O . ALA A 1 134 ? -6.328 18.974 -2.713 1.00 46.97 134 ALA A O 1
ATOM 962 N N . GLU A 1 135 ? -5.170 19.028 -4.642 1.00 49.94 135 GLU A N 1
ATOM 963 C CA . GLU A 1 135 ? -6.063 18.233 -5.492 1.00 49.94 135 GLU A CA 1
ATOM 964 C C . GLU A 1 135 ? -5.976 16.712 -5.219 1.00 49.94 135 GLU A C 1
ATOM 966 O O . GLU A 1 135 ? -6.898 15.974 -5.558 1.00 49.94 135 GLU A O 1
ATOM 971 N N . ARG A 1 136 ? -4.895 16.206 -4.597 1.00 60.69 136 ARG A N 1
ATOM 972 C CA . ARG A 1 136 ? -4.640 14.758 -4.417 1.00 60.69 136 ARG A CA 1
ATOM 973 C C . ARG A 1 136 ? -4.806 14.293 -2.964 1.00 60.69 136 ARG A C 1
ATOM 975 O O . ARG A 1 136 ? -3.886 13.743 -2.354 1.00 60.69 136 ARG A O 1
ATOM 982 N N . ARG A 1 137 ? -6.017 14.487 -2.418 1.00 59.12 137 ARG A N 1
ATOM 983 C CA . ARG A 1 137 ? -6.457 13.896 -1.134 1.00 59.12 137 ARG A CA 1
ATOM 984 C C . ARG A 1 137 ? -6.211 12.377 -1.126 1.00 59.12 137 ARG A C 1
ATOM 986 O O . ARG A 1 137 ? -6.478 11.714 -2.123 1.00 59.12 137 ARG A O 1
ATOM 993 N N . GLY A 1 138 ? -5.738 11.839 0.001 1.00 67.06 138 GLY A N 1
ATOM 994 C CA . GLY A 1 138 ? -5.484 10.398 0.169 1.00 67.06 138 GLY A CA 1
ATOM 995 C C . GLY A 1 138 ? -4.067 9.943 -0.198 1.00 67.06 138 GLY A C 1
ATOM 996 O O . GLY A 1 138 ? -3.862 8.763 -0.481 1.00 67.06 138 GLY A O 1
ATOM 997 N N . THR A 1 139 ? -3.093 10.859 -0.208 1.00 80.25 139 THR A N 1
ATOM 998 C CA . THR A 1 139 ? -1.675 10.523 -0.381 1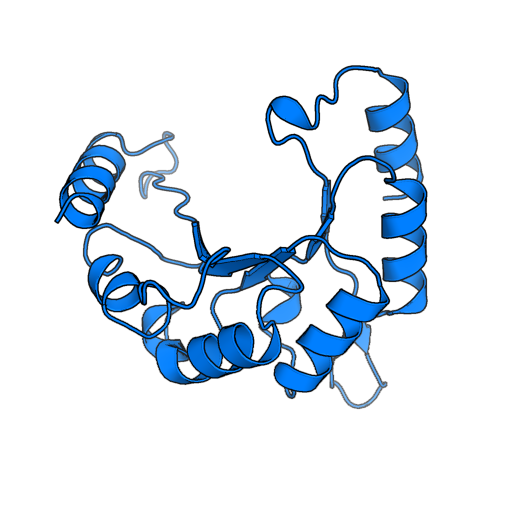.00 80.25 139 THR A CA 1
ATOM 999 C C . THR A 1 139 ? -0.916 10.688 0.931 1.00 80.25 139 THR A C 1
ATOM 1001 O O . THR A 1 139 ? -0.994 11.735 1.571 1.00 80.25 139 THR A O 1
ATOM 1004 N N . TRP A 1 140 ? -0.162 9.664 1.319 1.00 88.81 140 TRP A N 1
ATOM 1005 C CA . TRP A 1 140 ? 0.547 9.590 2.594 1.00 88.81 140 TRP A CA 1
ATOM 1006 C C . TRP A 1 140 ? 2.011 9.200 2.388 1.00 88.81 140 TRP A C 1
ATOM 1008 O O . TRP A 1 140 ? 2.387 8.650 1.353 1.00 88.81 140 TRP A O 1
ATOM 1018 N N . VAL A 1 141 ? 2.847 9.433 3.399 1.00 91.06 141 VAL A N 1
ATOM 1019 C CA . VAL A 1 141 ? 4.231 8.942 3.430 1.00 91.06 141 VAL A CA 1
ATOM 1020 C C . VAL A 1 141 ? 4.428 7.980 4.595 1.00 91.06 141 VAL A C 1
ATOM 1022 O O . VAL A 1 141 ? 3.921 8.202 5.691 1.00 91.06 141 VAL A O 1
ATOM 1025 N N . HIS A 1 142 ? 5.194 6.916 4.369 1.00 92.75 142 HIS A N 1
ATOM 1026 C CA . HIS A 1 142 ? 5.565 5.952 5.398 1.00 92.75 142 HIS A CA 1
ATOM 1027 C C . HIS A 1 142 ? 7.082 5.935 5.605 1.00 92.75 142 HIS A C 1
ATOM 1029 O O . HIS A 1 142 ? 7.854 5.574 4.708 1.00 92.75 142 HIS A O 1
ATOM 1035 N N . SER A 1 143 ? 7.507 6.272 6.824 1.00 92.75 143 SER A N 1
ATOM 1036 C CA . SER A 1 143 ? 8.882 6.114 7.291 1.00 92.75 143 SER A CA 1
ATOM 1037 C C . SER A 1 143 ? 8.906 5.168 8.481 1.00 92.75 143 SER A C 1
ATOM 1039 O O . SER A 1 143 ? 8.212 5.388 9.466 1.00 92.75 143 SER A O 1
ATOM 1041 N N . ALA A 1 144 ? 9.762 4.148 8.412 1.00 89.81 144 ALA A N 1
ATOM 1042 C CA . ALA A 1 144 ? 10.053 3.313 9.572 1.00 89.81 144 ALA A CA 1
ATOM 1043 C C . ALA A 1 144 ? 10.774 4.105 10.679 1.00 89.81 144 ALA A C 1
ATOM 1045 O O . ALA A 1 144 ? 10.698 3.716 11.835 1.00 89.81 144 ALA A O 1
ATOM 1046 N N . ALA A 1 145 ? 11.498 5.176 10.304 1.00 92.00 145 ALA A N 1
ATOM 1047 C CA . ALA A 1 145 ? 12.299 6.016 11.200 1.00 92.00 145 ALA A CA 1
ATOM 1048 C C . ALA A 1 145 ? 13.082 5.209 12.252 1.00 92.00 145 ALA A C 1
ATOM 1050 O O . ALA A 1 145 ? 13.108 5.552 13.426 1.00 92.00 145 ALA A O 1
ATOM 1051 N N . LEU A 1 146 ? 13.679 4.092 11.828 1.00 92.81 146 LEU A N 1
ATOM 1052 C CA . LEU A 1 146 ? 14.481 3.231 12.690 1.00 92.81 146 LEU A CA 1
ATOM 1053 C C . LEU A 1 146 ? 15.943 3.657 12.646 1.00 92.81 146 LEU A C 1
ATOM 1055 O O . LEU A 1 146 ? 16.457 4.012 11.574 1.00 92.81 146 LEU A O 1
ATOM 1059 N N . LYS A 1 147 ? 16.610 3.527 13.793 1.00 90.81 147 LYS A N 1
ATOM 1060 C CA . LYS A 1 147 ? 18.062 3.658 13.904 1.00 90.81 147 LYS A CA 1
ATOM 1061 C C . LYS A 1 147 ? 18.747 2.574 13.077 1.00 90.81 147 LYS A C 1
ATOM 1063 O O . LYS A 1 147 ? 18.260 1.447 12.966 1.00 90.81 147 LYS A O 1
ATOM 1068 N N . SER A 1 148 ? 19.902 2.900 12.506 1.00 87.00 148 SER A N 1
ATOM 1069 C CA . SER A 1 148 ? 20.668 1.966 11.668 1.00 87.00 148 SER A CA 1
ATOM 1070 C C . SER A 1 148 ? 21.196 0.750 12.430 1.00 87.00 148 SER A C 1
ATOM 1072 O O . SER A 1 148 ? 21.468 -0.275 11.814 1.00 87.00 148 SER A O 1
ATOM 1074 N N . ASP A 1 149 ? 21.344 0.860 13.750 1.00 90.94 149 ASP A N 1
ATOM 1075 C CA . ASP A 1 149 ? 21.786 -0.221 14.635 1.00 90.94 149 ASP A CA 1
ATOM 1076 C C . ASP A 1 149 ? 20.644 -1.158 15.076 1.00 90.94 149 ASP A C 1
ATOM 1078 O O . ASP A 1 149 ? 20.888 -2.131 15.785 1.00 90.94 149 ASP A O 1
ATOM 1082 N N . GLY A 1 150 ? 19.399 -0.878 14.669 1.00 86.81 150 GLY A N 1
ATOM 1083 C CA . GLY A 1 150 ? 18.228 -1.674 15.033 1.00 86.81 150 GLY A CA 1
ATOM 1084 C C . GLY A 1 150 ? 17.776 -1.517 16.487 1.00 86.81 150 GLY A C 1
ATOM 1085 O O . GLY A 1 150 ? 16.865 -2.227 16.905 1.00 86.81 150 GLY A O 1
ATOM 1086 N N . SER A 1 151 ? 18.349 -0.579 17.252 1.00 90.25 151 SER A N 1
ATOM 1087 C CA . SER A 1 151 ? 18.007 -0.352 18.668 1.00 90.25 151 SER A CA 1
ATOM 1088 C C . SER A 1 151 ? 16.616 0.260 18.893 1.00 90.25 151 SER A C 1
ATOM 1090 O O . SER A 1 151 ? 16.222 0.508 20.032 1.00 90.25 151 SER A O 1
ATOM 1092 N N . GLY A 1 152 ? 15.857 0.487 17.819 1.00 92.25 152 GLY A N 1
ATOM 1093 C CA . GLY A 1 152 ? 14.476 0.950 17.850 1.00 92.25 152 GLY A CA 1
ATOM 1094 C C . GLY A 1 152 ? 14.258 2.189 16.990 1.00 92.25 152 GLY A C 1
ATOM 1095 O O . GLY A 1 152 ? 14.951 2.419 15.994 1.00 92.25 152 GLY A O 1
ATOM 1096 N N . MET A 1 153 ? 13.259 2.974 17.379 1.00 93.75 153 MET A N 1
ATOM 1097 C CA . MET A 1 153 ? 12.910 4.236 16.738 1.00 93.75 153 MET A CA 1
ATOM 1098 C C . MET A 1 153 ? 14.026 5.274 16.931 1.00 93.75 153 MET A C 1
ATOM 1100 O O . MET A 1 153 ? 14.615 5.411 18.004 1.00 93.75 153 MET A O 1
ATOM 1104 N N . ASP A 1 154 ? 14.302 6.012 15.867 1.00 95.94 154 ASP A N 1
ATOM 1105 C CA . ASP A 1 154 ? 15.118 7.213 15.855 1.00 95.94 154 ASP A CA 1
ATOM 1106 C C . ASP A 1 154 ? 14.212 8.431 16.100 1.00 95.94 154 ASP A C 1
ATOM 1108 O O . ASP A 1 154 ? 13.531 8.929 15.201 1.00 95.94 154 ASP A O 1
ATOM 1112 N N . GLU A 1 155 ? 14.152 8.873 17.357 1.00 95.56 155 GLU A N 1
ATOM 1113 C CA . GLU A 1 155 ? 13.340 10.024 17.768 1.00 95.56 155 GLU A CA 1
ATOM 1114 C C . GLU A 1 155 ? 13.762 11.315 17.064 1.00 95.56 155 GLU A C 1
ATOM 1116 O O . GLU A 1 155 ? 12.907 12.113 16.677 1.00 95.56 155 GLU A O 1
ATOM 1121 N N . GLU A 1 156 ? 15.065 11.505 16.846 1.00 95.81 156 GLU A N 1
ATOM 1122 C CA . GLU A 1 156 ? 15.586 12.688 16.169 1.00 95.81 156 GLU A CA 1
ATOM 1123 C C . GLU A 1 156 ? 15.150 12.707 14.700 1.00 95.81 156 GLU A C 1
ATOM 1125 O O . GLU A 1 156 ? 14.688 13.736 14.201 1.00 95.81 156 GLU A O 1
ATOM 1130 N N . GLU A 1 157 ? 15.214 11.561 14.019 1.00 96.06 157 GLU A N 1
ATOM 1131 C CA . GL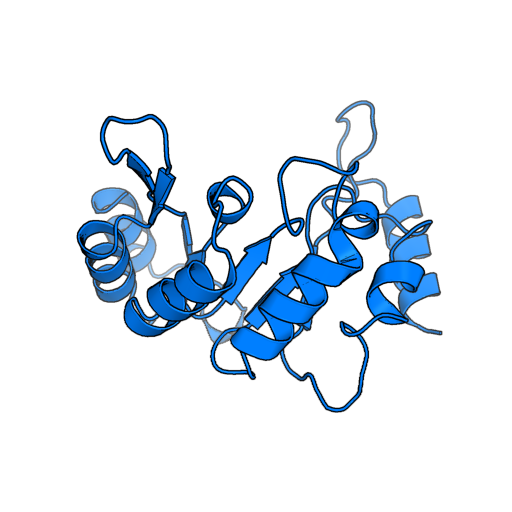U A 1 157 ? 14.697 11.414 12.656 1.00 96.06 157 GLU A CA 1
ATOM 1132 C C . GLU A 1 157 ? 13.207 11.761 12.565 1.00 96.06 157 GLU A C 1
ATOM 1134 O O . GLU A 1 157 ? 12.796 12.447 11.626 1.00 96.06 157 GLU A O 1
ATOM 1139 N N . VAL A 1 158 ? 12.392 11.323 13.529 1.00 95.00 158 VAL A N 1
ATOM 1140 C CA . VAL A 1 158 ? 10.958 11.648 13.542 1.00 95.00 158 VAL A CA 1
ATOM 1141 C C . VAL A 1 158 ? 10.720 13.133 13.776 1.00 95.00 158 VAL A C 1
ATOM 1143 O O . VAL A 1 158 ? 9.930 13.729 13.047 1.00 95.00 158 VAL A O 1
ATOM 1146 N N . GLN A 1 159 ? 11.428 13.765 14.713 1.00 95.94 159 GLN A N 1
ATOM 1147 C CA . GLN A 1 159 ? 11.305 15.212 14.925 1.00 95.94 159 GLN A CA 1
ATOM 1148 C C . GLN A 1 159 ? 11.708 16.011 13.681 1.00 95.94 159 GLN A C 1
ATOM 1150 O O . GLN A 1 159 ? 11.034 16.975 13.306 1.00 95.94 159 GLN A O 1
ATOM 1155 N N . ARG A 1 160 ? 12.763 15.581 12.981 1.00 96.50 160 ARG A N 1
ATOM 1156 C CA . ARG A 1 160 ? 13.171 16.196 11.713 1.00 96.50 160 ARG A CA 1
ATOM 1157 C C . ARG A 1 160 ? 12.122 15.982 10.621 1.00 96.50 160 ARG A C 1
ATOM 1159 O O . ARG A 1 160 ? 11.796 16.934 9.924 1.00 96.50 160 ARG A O 1
ATOM 1166 N N . LEU A 1 161 ? 11.546 14.784 10.495 1.00 93.50 161 LEU A N 1
ATOM 1167 C CA . LEU A 1 161 ? 10.445 14.515 9.558 1.00 93.50 161 LEU A CA 1
ATOM 1168 C C . LEU A 1 161 ? 9.242 15.432 9.813 1.00 93.50 161 LEU A C 1
ATOM 1170 O O . LEU A 1 161 ? 8.731 16.028 8.870 1.00 93.50 161 LEU A O 1
ATOM 1174 N N . LEU A 1 162 ? 8.822 15.576 11.073 1.00 91.44 162 LEU A N 1
ATOM 1175 C CA . LEU A 1 162 ? 7.721 16.465 11.458 1.00 91.44 162 LEU A CA 1
ATOM 1176 C C . LEU A 1 162 ? 8.033 17.929 11.133 1.00 91.44 162 LEU A C 1
ATOM 1178 O O . LEU A 1 162 ? 7.169 18.644 10.637 1.00 91.44 162 LEU A O 1
ATOM 1182 N N . THR A 1 163 ? 9.275 18.359 11.363 1.00 93.56 163 THR A N 1
ATOM 1183 C CA . THR A 1 163 ? 9.723 19.723 11.049 1.00 93.56 163 THR A CA 1
ATOM 1184 C C . THR A 1 163 ? 9.695 20.002 9.548 1.00 93.56 163 THR A C 1
ATOM 1186 O O . THR A 1 163 ? 9.312 21.092 9.137 1.00 93.56 163 THR A O 1
ATOM 1189 N N . GLU A 1 164 ? 10.102 19.040 8.719 1.00 90.69 164 GLU A N 1
ATOM 1190 C CA . GLU A 1 164 ? 10.083 19.189 7.262 1.00 90.69 164 GLU A CA 1
ATOM 1191 C C . GLU A 1 164 ? 8.655 19.169 6.693 1.00 90.69 164 GLU A C 1
ATOM 1193 O O . GLU A 1 164 ? 8.337 19.979 5.831 1.00 90.69 164 GLU A O 1
ATOM 1198 N N . LEU A 1 165 ? 7.772 18.319 7.229 1.00 84.81 165 LEU A N 1
ATOM 1199 C CA . LEU A 1 165 ? 6.364 18.232 6.817 1.00 84.81 165 LEU A CA 1
ATOM 1200 C C . LEU A 1 165 ? 5.497 19.421 7.263 1.00 84.81 165 LEU A C 1
ATOM 1202 O O . LEU A 1 165 ? 4.397 19.590 6.744 1.00 84.81 165 LEU A O 1
ATOM 1206 N N . ALA A 1 166 ? 5.952 20.212 8.237 1.00 82.50 166 ALA A N 1
ATOM 1207 C CA . ALA A 1 166 ? 5.233 21.384 8.739 1.00 82.50 166 ALA A CA 1
ATOM 1208 C C . ALA A 1 166 ? 5.492 22.674 7.932 1.00 82.50 166 ALA A C 1
ATOM 1210 O O . ALA A 1 166 ? 4.940 23.719 8.281 1.00 82.50 166 ALA A O 1
ATOM 1211 N N . LYS A 1 167 ? 6.355 22.619 6.911 1.00 74.69 167 LYS A N 1
ATOM 1212 C CA . LYS A 1 167 ? 6.694 23.744 6.026 1.00 74.69 167 LYS A CA 1
ATOM 1213 C C . LYS A 1 167 ? 5.737 23.820 4.842 1.00 74.69 167 LYS A C 1
ATOM 1215 O O . LYS A 1 167 ? 5.428 24.965 4.449 1.00 74.69 167 LYS A O 1
#

Radius of gyration: 16.56 Å; chains: 1; bounding box: 37×42×37 Å

InterPro domains:
  IPR005627 CutC-like [PF03932] (20-128)
  IPR005627 CutC-like [PTHR12598] (1-157)
  IPR036822 CutC-like domain superfamily [G3DSA:3.20.20.380] (1-166)
  IPR036822 CutC-like domain superfamily [SSF110395] (19-131)

Sequence (167 aa):
MRASIAEIKASGTMDVARGDGFVFGILRSDGDGALEIDEEKCAELVELARPVPCVFHRAFDPLQDCEAGVDVLVRCGFAGLLTAGGVKGGGCVGNLTRLERICERAGGRIEVVAGGGVRHRNVNALTASALGGAERRGTWVHSAALKSDGSGMDEEEVQRLLTELAK